Protein AF-A0A2R7S1F5-F1 (afdb_monomer_lite)

Structure (mmCIF, N/CA/C/O backbone):
data_AF-A0A2R7S1F5-F1
#
_entry.id   AF-A0A2R7S1F5-F1
#
loop_
_atom_site.group_PDB
_atom_site.id
_atom_site.type_symbol
_atom_site.label_atom_id
_atom_site.label_alt_id
_atom_site.label_comp_id
_atom_site.label_asym_id
_atom_site.label_entity_id
_atom_site.label_seq_id
_atom_site.pdbx_PDB_ins_code
_atom_site.Cartn_x
_atom_site.Cartn_y
_atom_site.Cartn_z
_atom_site.occupancy
_atom_site.B_iso_or_equiv
_atom_site.auth_seq_id
_atom_site.auth_comp_id
_atom_site.auth_asym_id
_atom_site.auth_atom_id
_atom_site.pdbx_PDB_model_num
ATOM 1 N N . MET A 1 1 ? 25.953 8.480 -11.378 1.00 73.81 1 MET A N 1
ATOM 2 C CA . MET A 1 1 ? 24.983 7.369 -11.243 1.00 73.81 1 MET A CA 1
ATOM 3 C C . MET A 1 1 ? 23.658 7.835 -11.832 1.00 73.81 1 MET A C 1
ATOM 5 O O . MET A 1 1 ? 23.163 8.851 -11.365 1.00 73.81 1 MET A O 1
ATOM 9 N N . ASN A 1 2 ? 23.122 7.190 -12.873 1.00 86.12 2 ASN A N 1
ATOM 10 C CA . ASN A 1 2 ? 21.850 7.605 -13.480 1.00 86.12 2 ASN A CA 1
ATOM 11 C C . ASN A 1 2 ? 20.745 6.608 -13.110 1.00 86.12 2 ASN A C 1
ATOM 13 O O . ASN A 1 2 ? 20.649 5.536 -13.700 1.00 86.12 2 ASN A O 1
ATOM 17 N N . ILE A 1 3 ? 19.939 6.971 -12.112 1.00 90.88 3 ILE A N 1
ATOM 18 C CA . ILE A 1 3 ? 18.863 6.129 -11.565 1.00 90.88 3 ILE A CA 1
ATOM 19 C C . ILE A 1 3 ? 17.715 5.967 -12.575 1.00 90.88 3 ILE A C 1
ATOM 21 O O . ILE A 1 3 ? 17.059 4.931 -12.596 1.00 90.88 3 ILE A O 1
ATOM 25 N N . SER A 1 4 ? 17.504 6.949 -13.455 1.00 92.31 4 SER A N 1
ATOM 26 C CA . SER A 1 4 ? 16.400 6.956 -14.424 1.00 92.31 4 SER A CA 1
ATOM 27 C C . SER A 1 4 ? 16.690 6.141 -15.689 1.00 92.31 4 SER A C 1
ATOM 29 O O . SER A 1 4 ? 15.763 5.659 -16.338 1.00 92.31 4 SER A O 1
ATOM 31 N N . ALA A 1 5 ? 17.968 5.949 -16.038 1.00 94.62 5 ALA A N 1
ATOM 32 C CA . ALA A 1 5 ? 18.400 5.206 -17.224 1.00 94.62 5 ALA A CA 1
ATOM 33 C C . ALA A 1 5 ? 17.749 3.811 -17.402 1.00 94.62 5 ALA A C 1
ATOM 35 O O . ALA A 1 5 ? 17.265 3.538 -18.503 1.00 94.62 5 ALA A O 1
ATOM 36 N N . PRO A 1 6 ? 17.669 2.929 -16.381 1.00 91.38 6 PRO A N 1
ATOM 37 C CA . PRO A 1 6 ? 17.032 1.617 -16.539 1.00 91.38 6 PRO A CA 1
ATOM 38 C C . PRO A 1 6 ? 15.530 1.698 -16.848 1.00 91.38 6 PRO A C 1
ATOM 40 O O . PRO A 1 6 ? 15.030 0.881 -17.621 1.00 91.38 6 PRO A O 1
ATOM 43 N N . 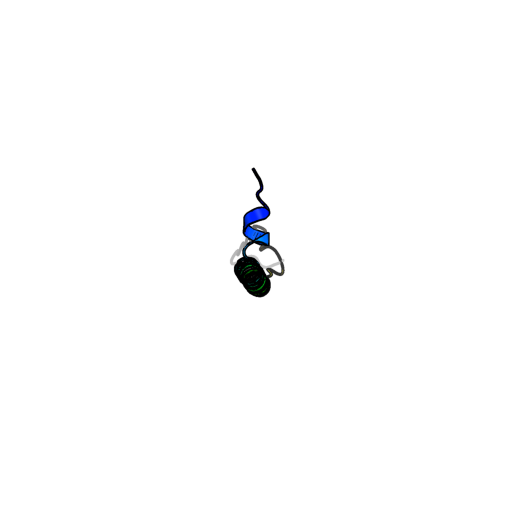PHE A 1 7 ? 14.820 2.687 -16.295 1.00 93.44 7 PHE A N 1
ATOM 44 C CA . PHE A 1 7 ? 13.377 2.845 -16.502 1.00 93.44 7 PHE A CA 1
ATOM 45 C C . PHE A 1 7 ? 13.042 3.320 -17.919 1.00 93.44 7 PHE A C 1
ATOM 47 O O . PHE A 1 7 ? 12.053 2.869 -18.497 1.00 93.44 7 PHE A O 1
ATOM 54 N N . VAL A 1 8 ? 13.893 4.181 -18.491 1.00 92.94 8 VAL A N 1
ATOM 55 C CA . VAL A 1 8 ? 13.773 4.664 -19.877 1.00 92.94 8 VAL A CA 1
ATOM 56 C C . VAL A 1 8 ? 14.155 3.573 -20.878 1.00 92.94 8 VAL A C 1
ATOM 58 O O . VAL A 1 8 ? 13.488 3.411 -21.895 1.00 92.94 8 VAL A O 1
ATOM 61 N N . ALA A 1 9 ? 15.196 2.789 -20.584 1.00 95.88 9 ALA A N 1
ATOM 62 C CA . ALA A 1 9 ? 15.655 1.712 -21.462 1.00 95.88 9 ALA A CA 1
ATOM 63 C C . ALA A 1 9 ? 14.701 0.502 -21.502 1.00 95.88 9 ALA A C 1
ATOM 65 O O . ALA A 1 9 ? 14.755 -0.295 -22.437 1.00 95.88 9 ALA A O 1
ATOM 66 N N . ARG A 1 10 ? 13.835 0.338 -20.492 1.00 95.06 10 ARG A N 1
ATOM 67 C CA . ARG A 1 10 ? 12.874 -0.774 -20.386 1.00 95.06 10 ARG A CA 1
ATOM 68 C C . ARG A 1 10 ? 11.449 -0.265 -20.139 1.00 95.06 10 ARG A C 1
ATOM 70 O O . ARG A 1 10 ? 10.876 -0.553 -19.086 1.00 95.06 10 ARG A O 1
ATOM 77 N N . PRO A 1 11 ? 10.839 0.443 -21.107 1.00 91.31 11 PRO A N 1
ATOM 78 C CA . PRO A 1 11 ? 9.548 1.100 -20.911 1.00 91.31 11 PRO A CA 1
ATOM 79 C C . PRO A 1 11 ? 8.435 0.111 -20.543 1.00 91.31 11 PRO A C 1
ATOM 81 O O . PRO A 1 11 ? 7.635 0.405 -19.665 1.00 91.31 11 PRO A O 1
ATOM 84 N N . VAL A 1 12 ? 8.432 -1.090 -21.134 1.00 97.25 12 VAL A N 1
ATOM 85 C CA . VAL A 1 12 ? 7.431 -2.134 -20.845 1.00 97.25 12 VAL A CA 1
ATOM 86 C C . VAL A 1 12 ? 7.546 -2.666 -19.412 1.00 97.25 12 VAL A C 1
ATOM 88 O O . VAL A 1 12 ? 6.539 -2.867 -18.743 1.00 97.25 12 VAL A O 1
ATOM 91 N N . ALA A 1 13 ? 8.765 -2.885 -18.911 1.00 96.56 13 ALA A N 1
ATOM 92 C CA . ALA A 1 13 ? 8.952 -3.357 -17.538 1.00 96.56 13 ALA A CA 1
ATOM 93 C C . ALA A 1 13 ? 8.520 -2.286 -16.527 1.00 96.56 13 ALA 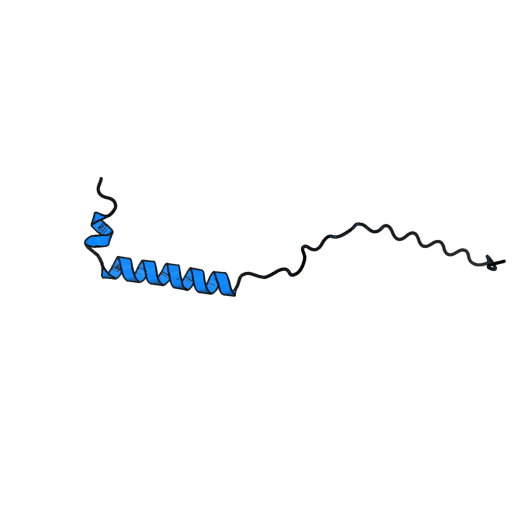A C 1
ATOM 95 O O . ALA A 1 13 ? 7.837 -2.595 -15.553 1.00 96.56 13 ALA A O 1
ATOM 96 N N . THR A 1 14 ? 8.873 -1.024 -16.790 1.00 96.69 14 THR A N 1
ATOM 97 C CA . THR A 1 14 ? 8.472 0.116 -15.962 1.00 96.69 14 THR A CA 1
ATOM 98 C C . THR A 1 14 ? 6.955 0.245 -15.899 1.00 96.69 14 THR A C 1
ATOM 100 O O . THR A 1 14 ? 6.404 0.310 -14.805 1.00 96.69 14 THR A O 1
ATOM 103 N N . THR A 1 15 ? 6.262 0.220 -17.044 1.00 96.75 15 THR A N 1
ATOM 104 C CA . THR A 1 15 ? 4.800 0.354 -17.068 1.00 96.75 15 THR A CA 1
ATOM 105 C C . THR A 1 15 ? 4.105 -0.805 -16.364 1.00 96.75 15 THR A C 1
ATOM 107 O O . THR A 1 15 ? 3.174 -0.555 -15.604 1.00 96.75 15 THR A O 1
ATOM 110 N N . LEU A 1 16 ? 4.570 -2.047 -16.538 1.00 97.88 16 LEU A N 1
ATOM 111 C CA . LEU A 1 16 ? 4.011 -3.210 -15.839 1.00 97.88 16 LEU A CA 1
ATOM 112 C C . LEU A 1 16 ? 4.168 -3.107 -14.318 1.00 97.88 16 LEU A C 1
ATOM 114 O O . LEU A 1 16 ? 3.212 -3.368 -13.590 1.00 97.88 16 LEU A O 1
ATOM 118 N N . ILE A 1 17 ? 5.343 -2.694 -13.833 1.00 97.31 17 ILE A N 1
ATOM 119 C CA . ILE A 1 17 ? 5.582 -2.506 -12.395 1.00 97.31 17 ILE A CA 1
ATOM 120 C C . ILE A 1 17 ? 4.698 -1.381 -11.854 1.00 97.31 17 ILE A C 1
ATOM 122 O O . ILE A 1 17 ? 4.041 -1.562 -10.830 1.00 97.31 17 ILE A O 1
ATOM 126 N N . THR A 1 18 ? 4.632 -0.240 -12.546 1.00 97.50 18 THR A N 1
ATOM 127 C CA . THR A 1 18 ? 3.765 0.877 -12.150 1.00 97.50 18 THR A CA 1
ATOM 128 C C . THR A 1 18 ? 2.301 0.451 -12.087 1.00 97.50 18 THR A C 1
ATOM 130 O O . THR A 1 18 ? 1.620 0.765 -11.113 1.00 97.50 18 THR A O 1
ATOM 133 N N . LEU A 1 19 ? 1.824 -0.307 -13.080 1.00 98.38 19 LEU A N 1
ATOM 134 C CA . LEU A 1 19 ? 0.458 -0.823 -13.099 1.00 98.38 19 LEU A CA 1
ATOM 135 C C . LEU A 1 19 ? 0.207 -1.783 -11.927 1.00 98.38 19 LEU A C 1
ATOM 137 O O . LEU A 1 19 ? -0.816 -1.678 -11.257 1.00 98.38 19 LEU A O 1
ATOM 141 N N . GLY A 1 20 ? 1.155 -2.680 -11.643 1.00 98.25 20 GLY A N 1
ATOM 142 C CA . GLY A 1 20 ? 1.072 -3.610 -10.517 1.00 98.25 20 GLY A CA 1
ATOM 143 C C . GLY A 1 20 ? 0.961 -2.894 -9.171 1.00 98.25 20 GLY A C 1
ATOM 144 O O . GLY A 1 20 ? 0.089 -3.223 -8.369 1.00 98.25 20 GLY A O 1
ATOM 145 N N . VAL A 1 21 ? 1.788 -1.869 -8.944 1.00 98.19 21 VAL A N 1
ATOM 146 C CA . VAL A 1 21 ? 1.742 -1.055 -7.718 1.00 98.19 21 VAL A CA 1
ATOM 147 C C . VAL A 1 21 ? 0.428 -0.282 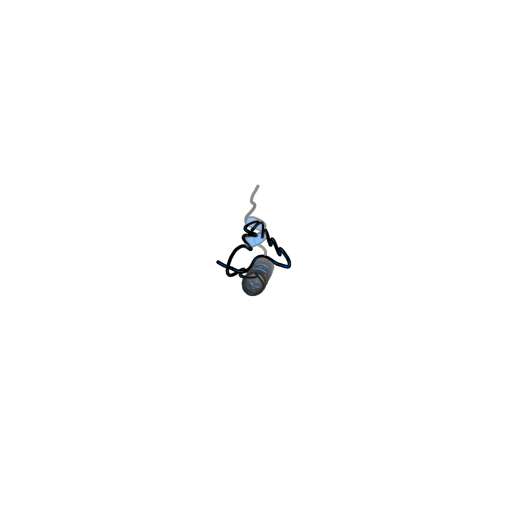-7.615 1.00 98.19 21 VAL A C 1
ATOM 149 O O . VAL A 1 21 ? -0.178 -0.250 -6.546 1.00 98.19 21 VAL A O 1
ATOM 152 N N . ALA A 1 22 ? -0.046 0.303 -8.717 1.00 98.25 22 ALA A N 1
ATOM 153 C CA . ALA A 1 22 ? -1.314 1.026 -8.741 1.00 98.25 22 ALA A CA 1
ATOM 154 C C . ALA A 1 22 ? -2.499 0.109 -8.398 1.00 98.25 22 ALA A C 1
ATOM 156 O O . ALA A 1 22 ? -3.316 0.458 -7.549 1.00 98.25 22 ALA A O 1
ATOM 157 N N . LEU A 1 23 ? -2.568 -1.085 -8.997 1.00 98.38 23 LEU A N 1
ATOM 158 C CA . LEU A 1 23 ? -3.622 -2.061 -8.712 1.00 98.38 23 LEU A CA 1
ATOM 159 C C . LEU A 1 23 ? -3.565 -2.557 -7.263 1.00 98.38 23 LEU A C 1
ATOM 161 O O . LEU A 1 23 ? -4.600 -2.622 -6.604 1.00 98.38 23 LEU A O 1
ATOM 165 N N . ALA A 1 24 ? -2.370 -2.852 -6.744 1.00 98.00 24 ALA A N 1
ATOM 166 C CA . ALA A 1 24 ? -2.195 -3.221 -5.341 1.00 98.00 24 ALA A CA 1
ATOM 167 C C . ALA A 1 24 ? -2.678 -2.108 -4.396 1.00 98.00 24 ALA A C 1
ATOM 169 O O . ALA A 1 24 ? -3.363 -2.392 -3.416 1.00 98.00 24 ALA A O 1
ATOM 170 N N . GLY A 1 25 ? -2.381 -0.846 -4.720 1.00 97.56 25 GLY A N 1
ATOM 171 C CA . GLY A 1 25 ? -2.854 0.316 -3.970 1.00 97.56 25 GLY A CA 1
ATOM 172 C C . GLY A 1 25 ? -4.375 0.465 -3.996 1.00 97.56 25 GLY A C 1
ATOM 173 O O . GLY A 1 25 ? -4.979 0.684 -2.950 1.00 97.56 25 GLY A O 1
ATOM 174 N N . VAL A 1 26 ? -5.010 0.288 -5.159 1.00 98.12 26 VAL A N 1
ATOM 175 C CA . VAL A 1 26 ? -6.478 0.317 -5.284 1.00 98.12 26 VAL A CA 1
ATOM 176 C C . VAL A 1 26 ? -7.115 -0.781 -4.438 1.00 9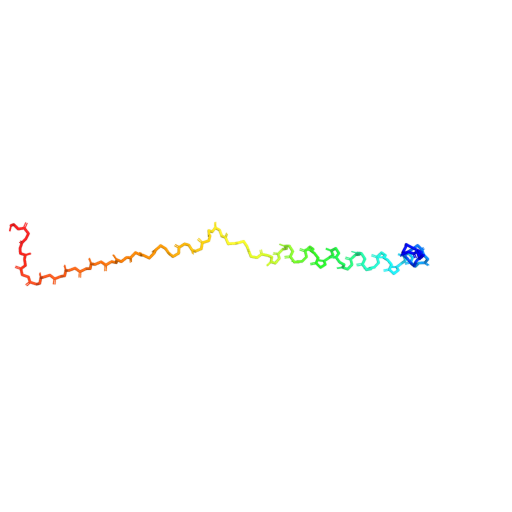8.12 26 VAL A C 1
ATOM 178 O O . VAL A 1 26 ? -8.041 -0.508 -3.681 1.00 98.12 26 VAL A O 1
ATOM 181 N N . LEU A 1 27 ? -6.603 -2.011 -4.517 1.00 97.31 27 LEU A N 1
ATOM 182 C CA . LEU A 1 27 ? -7.107 -3.115 -3.703 1.00 97.31 27 LEU A CA 1
ATOM 183 C C . LEU A 1 27 ? -6.932 -2.825 -2.209 1.00 97.31 27 LEU A C 1
ATOM 185 O O . LEU A 1 27 ? -7.890 -2.943 -1.453 1.00 97.31 27 LEU A O 1
ATOM 189 N N . ALA A 1 28 ? -5.748 -2.379 -1.787 1.00 95.94 28 ALA A N 1
ATOM 190 C CA . ALA A 1 28 ? -5.491 -2.019 -0.395 1.00 95.94 28 ALA A CA 1
ATOM 191 C C . ALA A 1 28 ? -6.433 -0.911 0.098 1.00 95.94 28 ALA A C 1
ATOM 193 O O . ALA A 1 28 ? -6.936 -0.994 1.214 1.00 95.94 28 ALA A O 1
ATOM 194 N N . PHE A 1 29 ? -6.718 0.090 -0.739 1.00 94.75 29 PHE A N 1
ATOM 195 C CA . PHE A 1 29 ? -7.647 1.166 -0.407 1.00 94.75 29 PHE A CA 1
ATOM 196 C C . PHE A 1 29 ? -9.074 0.658 -0.181 1.00 94.75 29 PHE A C 1
ATOM 198 O O . PHE A 1 29 ? -9.725 1.072 0.772 1.00 94.75 29 PHE A O 1
ATOM 205 N N . LEU A 1 30 ? -9.550 -0.267 -1.018 1.00 93.94 30 LEU A N 1
ATOM 206 C CA . LEU A 1 30 ? -10.880 -0.864 -0.866 1.00 93.94 30 LEU A CA 1
ATOM 207 C C . LEU A 1 30 ? -10.975 -1.803 0.345 1.00 93.94 30 LEU A C 1
ATOM 209 O O . LEU A 1 30 ? -12.056 -1.973 0.901 1.00 93.94 30 LEU A O 1
ATOM 213 N N . LEU A 1 31 ? -9.860 -2.421 0.742 1.00 93.88 31 LEU A N 1
ATOM 214 C CA . LEU A 1 31 ? -9.790 -3.343 1.876 1.00 93.88 31 LEU A CA 1
ATOM 215 C C . LEU A 1 31 ? -9.527 -2.641 3.217 1.00 93.88 31 LEU A C 1
ATOM 217 O O . LEU A 1 31 ? -9.585 -3.302 4.255 1.00 93.88 31 LEU A O 1
ATOM 221 N N . LEU A 1 32 ? -9.228 -1.338 3.226 1.00 90.44 32 LEU A N 1
ATOM 222 C CA . LEU A 1 32 ? -8.987 -0.602 4.464 1.00 90.44 32 LEU A CA 1
ATOM 223 C C . LEU A 1 32 ? -10.270 -0.563 5.317 1.00 90.44 32 LEU A C 1
ATOM 225 O O . LEU A 1 32 ? -11.279 -0.004 4.881 1.00 90.44 32 LEU A O 1
ATOM 229 N N . PRO A 1 33 ? -10.254 -1.120 6.543 1.00 83.06 33 PRO A N 1
ATOM 230 C CA . PRO A 1 33 ? -11.415 -1.086 7.416 1.00 83.06 33 PRO A CA 1
ATOM 231 C C . PRO A 1 33 ? -11.646 0.342 7.913 1.00 83.06 33 PRO A C 1
ATOM 233 O O . PRO A 1 33 ? -10.805 0.921 8.602 1.00 83.06 33 PRO A O 1
ATOM 236 N N . MET A 1 34 ? -12.808 0.912 7.597 1.00 78.50 34 MET A N 1
ATOM 237 C CA . MET A 1 34 ? -13.259 2.140 8.246 1.00 78.50 34 MET A CA 1
ATOM 238 C C . MET A 1 34 ? -13.862 1.800 9.609 1.00 78.50 34 MET A C 1
ATOM 240 O O . MET A 1 34 ? -14.941 1.214 9.684 1.00 78.50 34 MET A O 1
ATOM 244 N N . ALA A 1 35 ? -13.181 2.179 10.691 1.00 80.44 35 ALA A N 1
ATOM 245 C CA . ALA A 1 35 ? -13.761 2.164 12.030 1.00 80.44 35 ALA A CA 1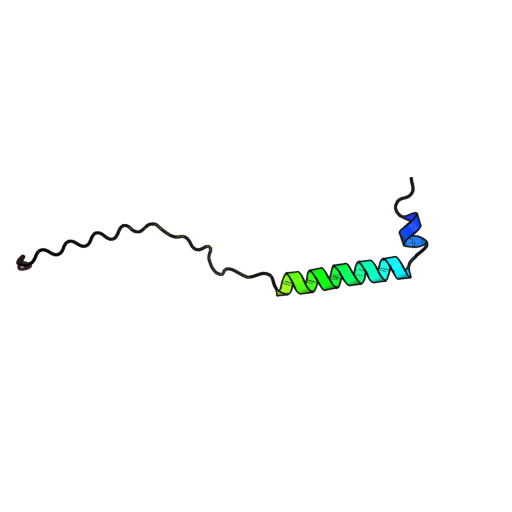
ATOM 246 C C . ALA A 1 35 ? -14.606 3.445 12.221 1.00 80.44 35 ALA A C 1
ATOM 248 O O . ALA A 1 35 ? -14.038 4.537 12.194 1.00 80.44 35 ALA A O 1
ATOM 249 N N . PRO A 1 36 ? -15.942 3.352 12.386 1.00 70.50 36 PRO A N 1
ATOM 250 C CA . PRO A 1 36 ? -16.823 4.524 12.424 1.00 70.50 36 PRO A CA 1
ATOM 251 C C . PRO A 1 36 ? -16.611 5.395 13.667 1.00 70.50 36 PRO A C 1
ATOM 253 O O . PRO A 1 36 ? -16.780 6.609 13.602 1.00 70.50 36 PRO A O 1
ATOM 256 N N . LEU A 1 37 ? -16.198 4.799 14.783 1.00 73.25 37 LEU A N 1
ATOM 257 C CA . LEU A 1 37 ? -15.689 5.503 15.951 1.00 73.25 37 LEU A CA 1
ATOM 258 C C . LEU A 1 37 ? -14.546 4.666 16.544 1.00 73.25 37 LEU A C 1
ATOM 260 O O . LEU A 1 37 ? -14.684 3.438 16.598 1.00 73.25 37 LEU A O 1
ATOM 264 N N . PRO A 1 38 ? -13.431 5.277 16.996 1.00 73.75 38 PRO A N 1
ATOM 265 C CA . PRO A 1 38 ? -12.507 4.567 17.871 1.00 73.75 38 PRO A CA 1
ATOM 266 C C . PRO A 1 38 ? -13.321 4.029 19.052 1.00 73.75 38 PRO A C 1
ATOM 268 O O . PRO A 1 38 ? -14.129 4.768 19.615 1.00 73.75 38 PRO A O 1
ATOM 271 N N . GLN A 1 39 ? -13.162 2.745 19.391 1.00 70.06 39 GLN A N 1
ATOM 272 C CA . GLN A 1 39 ? -13.754 2.182 20.604 1.00 70.06 39 GLN A CA 1
ATOM 273 C C . GLN A 1 39 ? -13.130 2.913 21.790 1.00 70.06 39 GLN A C 1
ATOM 275 O O . GLN A 1 39 ? -12.038 2.589 22.249 1.00 70.06 39 GLN A O 1
ATOM 280 N N . VAL A 1 40 ? -13.792 3.981 22.223 1.00 69.12 40 VAL A N 1
ATOM 281 C CA . VAL A 1 40 ? -13.478 4.644 23.474 1.00 69.12 40 VAL A CA 1
ATOM 282 C C . VAL A 1 40 ? -14.152 3.783 24.526 1.00 69.12 40 VAL A C 1
ATOM 284 O O . VAL A 1 40 ? -15.325 3.984 24.838 1.00 69.12 40 VAL A O 1
ATOM 287 N N . ASP A 1 41 ? -13.439 2.774 25.021 1.00 68.25 41 ASP A N 1
ATOM 288 C CA . ASP A 1 41 ? -13.808 2.113 26.266 1.00 68.25 41 ASP A CA 1
ATOM 289 C C . ASP A 1 41 ? -13.709 3.175 27.361 1.00 68.25 41 ASP A C 1
ATOM 291 O O . ASP A 1 41 ? -12.658 3.383 27.960 1.00 68.25 41 ASP A O 1
ATOM 295 N N . ILE A 1 42 ? -14.784 3.939 27.562 1.00 67.31 42 ILE A N 1
ATOM 296 C CA . ILE A 1 42 ? -14.906 4.843 28.699 1.00 67.31 42 ILE A CA 1
ATOM 297 C C . ILE A 1 42 ? -15.111 3.915 29.898 1.00 67.31 42 ILE A C 1
ATOM 299 O O . ILE A 1 42 ? -16.183 3.304 29.986 1.00 67.31 42 ILE A O 1
ATOM 303 N N . PRO A 1 43 ? -14.124 3.754 30.802 1.00 65.62 43 PRO A N 1
ATOM 304 C CA . PRO A 1 43 ? -14.237 2.821 31.912 1.00 65.62 43 PRO A CA 1
ATOM 305 C C . PRO A 1 43 ? -15.324 3.330 32.859 1.00 65.62 43 PRO A C 1
ATOM 307 O O . PRO A 1 43 ? -15.092 4.175 33.720 1.00 65.62 43 PRO A O 1
ATOM 310 N N . THR A 1 44 ? -16.549 2.852 32.660 1.00 73.94 44 THR A N 1
ATOM 311 C CA . THR A 1 44 ? -17.695 3.225 33.481 1.00 73.94 44 THR A CA 1
ATOM 312 C C . THR A 1 44 ? -17.770 2.228 34.621 1.00 73.94 44 THR A C 1
ATOM 314 O O . THR A 1 44 ? -18.110 1.064 34.427 1.00 73.94 44 THR A O 1
ATOM 317 N N . ILE A 1 45 ? -17.418 2.676 35.824 1.00 73.12 45 ILE A N 1
ATOM 318 C CA . ILE A 1 45 ? -17.589 1.885 37.041 1.00 73.12 45 ILE A CA 1
ATOM 319 C C . ILE A 1 45 ? -19.081 1.926 37.399 1.00 73.12 45 ILE A C 1
ATOM 321 O O . ILE A 1 45 ? -19.572 2.928 37.916 1.00 73.12 45 ILE A O 1
ATOM 325 N N . SER A 1 46 ? -19.822 0.854 37.107 1.00 71.88 46 SER A N 1
ATOM 326 C CA . SER A 1 46 ? -21.216 0.707 37.533 1.00 71.88 46 SER A CA 1
ATOM 327 C C . SER A 1 46 ? -21.268 0.183 38.970 1.00 71.88 46 SER A C 1
ATOM 329 O O . SER A 1 46 ? -21.006 -0.995 39.214 1.00 71.88 46 SER A O 1
ATOM 331 N N . VAL A 1 47 ? -21.605 1.043 39.930 1.00 72.50 47 VAL A N 1
ATOM 332 C CA . VAL A 1 47 ? -21.842 0.627 41.320 1.00 72.50 47 VAL A CA 1
ATOM 333 C C . VAL A 1 47 ? -23.328 0.313 41.484 1.00 72.50 47 VAL A C 1
ATOM 335 O O . VAL A 1 47 ? -24.154 1.221 41.512 1.00 72.50 47 VAL A O 1
ATOM 338 N N . SER A 1 48 ? -23.679 -0.969 41.587 1.00 71.25 48 SER A N 1
ATOM 339 C CA . SER A 1 48 ? -25.031 -1.413 41.941 1.00 71.25 48 SER A CA 1
ATOM 340 C C . SER A 1 48 ? -25.075 -1.812 43.415 1.00 71.25 48 SER A C 1
ATOM 342 O O . SER A 1 48 ? -24.475 -2.815 43.802 1.00 71.25 48 SER A O 1
ATOM 344 N N . ALA A 1 49 ? -25.791 -1.047 44.236 1.00 73.12 49 ALA A N 1
ATOM 345 C CA . ALA A 1 49 ? -26.103 -1.423 45.609 1.00 73.12 49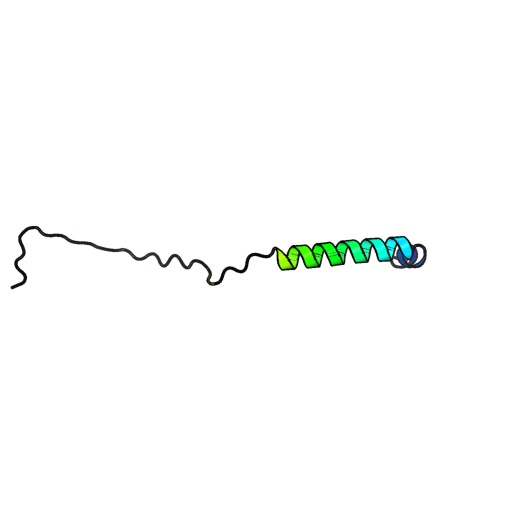 ALA A CA 1
ATOM 346 C C . ALA A 1 49 ? -27.551 -1.926 45.667 1.00 73.12 49 ALA A C 1
ATOM 348 O O . ALA A 1 49 ? -28.486 -1.150 45.486 1.00 73.12 49 ALA A O 1
ATOM 349 N N . SER A 1 50 ? -27.745 -3.224 45.900 1.00 69.38 50 SER A N 1
ATOM 350 C CA . SER A 1 50 ? -29.059 -3.788 46.220 1.00 69.38 50 SER A CA 1
ATOM 351 C C . SER A 1 50 ? -29.122 -4.060 47.718 1.00 69.38 50 SER A C 1
ATOM 353 O O . SER A 1 50 ? -28.432 -4.958 48.203 1.00 69.38 50 SER A O 1
ATOM 355 N N . LEU A 1 51 ? -29.943 -3.304 48.445 1.00 68.56 51 LEU A N 1
ATOM 356 C CA . LEU A 1 51 ? -30.260 -3.597 49.838 1.00 68.56 51 LEU A CA 1
ATOM 357 C C . LEU A 1 51 ? -31.644 -4.265 49.888 1.00 68.56 51 LEU A C 1
ATOM 359 O O . LEU A 1 51 ? -32.644 -3.587 49.638 1.00 68.56 51 LEU A O 1
ATOM 363 N N . PRO A 1 52 ? -31.742 -5.578 50.174 1.00 60.56 52 PRO A N 1
ATOM 364 C CA . PRO A 1 52 ? -33.031 -6.225 50.373 1.00 60.56 52 PRO A CA 1
ATOM 365 C C . PRO A 1 52 ? -33.653 -5.662 51.656 1.00 60.56 52 PRO A C 1
ATOM 367 O O . PRO A 1 52 ? -33.181 -5.958 52.751 1.00 60.56 52 PRO A O 1
ATOM 370 N N . GLY A 1 53 ? -34.678 -4.818 51.520 1.00 61.62 53 GLY A N 1
ATOM 371 C CA . GLY A 1 53 ? -35.462 -4.316 52.654 1.00 61.62 53 GLY A CA 1
ATOM 372 C C . GLY A 1 53 ? -35.484 -2.801 52.875 1.00 61.62 53 GLY A C 1
ATOM 373 O O . GLY A 1 53 ? -36.105 -2.376 53.842 1.00 61.62 53 GLY A O 1
ATOM 374 N N . ALA A 1 54 ? -34.877 -1.975 52.015 1.00 61.78 54 ALA A N 1
ATOM 375 C CA . ALA A 1 54 ? -35.106 -0.527 52.069 1.00 61.78 54 ALA A CA 1
ATOM 376 C C . ALA A 1 54 ? -36.361 -0.160 51.262 1.00 61.78 54 ALA A C 1
ATOM 378 O O . ALA A 1 54 ? -36.317 -0.040 50.038 1.00 61.78 54 ALA A O 1
ATOM 379 N N . SER A 1 55 ? -37.491 -0.026 51.954 1.00 58.75 55 SER A N 1
ATOM 380 C CA . SER A 1 55 ? -38.660 0.702 51.456 1.00 58.75 55 SER A CA 1
ATOM 381 C C . SER A 1 55 ? -38.249 2.140 51.086 1.00 58.75 55 SER A C 1
ATOM 383 O O . SER A 1 55 ? -37.522 2.750 51.867 1.00 58.75 55 SER A O 1
ATOM 385 N N . PRO A 1 56 ? -38.650 2.676 49.918 1.00 62.28 56 PRO A N 1
ATOM 386 C CA . PRO A 1 56 ? -38.217 3.990 49.433 1.00 62.28 56 PRO A CA 1
ATOM 387 C C . PRO A 1 56 ? -39.009 5.167 50.044 1.00 62.28 56 PRO A C 1
ATOM 389 O O . PRO A 1 56 ? -39.313 6.123 49.334 1.00 62.28 56 PRO A O 1
ATOM 392 N N . ASP A 1 57 ? -39.313 5.087 51.341 1.00 49.69 57 ASP A N 1
ATOM 393 C CA . ASP A 1 57 ? -39.803 6.192 52.182 1.00 49.69 57 ASP A CA 1
ATOM 394 C C . ASP A 1 57 ? -38.757 6.520 53.258 1.00 49.69 57 ASP A C 1
ATOM 396 O O . ASP A 1 57 ? -38.222 5.560 53.868 1.00 49.69 57 ASP A O 1
#

pLDDT: mean 83.46, std 13.98, range [49.69, 98.38]

Sequence (57 aa):
MNISAPFVARPVATTLITLGVALAGVLAFLLLPMAPLPQVDIPTISVSASLPGASPD

Foldseek 3Di:
DDPCVVCVVCVPVVVVVVVVVVVVVVVVVVPDDDDVDPPPPPPDDDDDDDDPPDDPD

Radius of gyration: 30.38 Å; chains: 1; bounding box: 65×14×74 Å

Secondary structure (DSSP, 8-state):
--SSHHHHH-HHHHHHHHHHHHHHHHHHHHH----SS--------------TT----